Protein AF-A0A1S1QV85-F1 (afdb_monomer_lite)

Structure (mmCIF, N/CA/C/O backbone):
data_AF-A0A1S1QV85-F1
#
_entry.id   AF-A0A1S1QV85-F1
#
loop_
_atom_site.group_PDB
_atom_site.id
_atom_site.type_symbol
_atom_site.label_atom_id
_atom_site.label_alt_i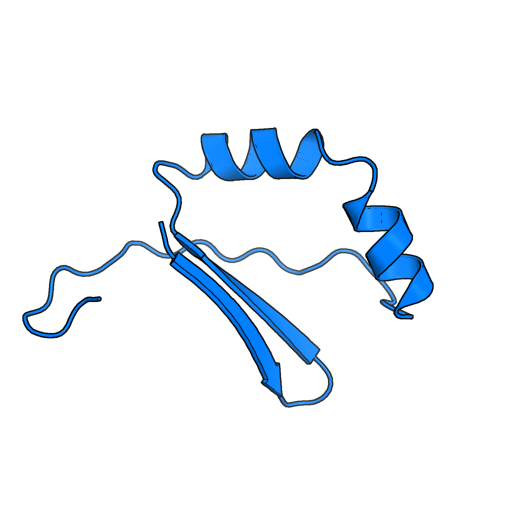d
_atom_site.label_comp_id
_atom_site.label_asym_id
_atom_site.label_entity_id
_atom_site.label_seq_id
_atom_site.pdbx_PDB_ins_code
_atom_site.Cartn_x
_atom_site.Cartn_y
_atom_site.Cartn_z
_atom_site.occupancy
_atom_site.B_iso_or_equiv
_atom_site.auth_seq_id
_atom_site.auth_comp_id
_atom_site.auth_asym_id
_atom_site.auth_atom_id
_atom_site.pdbx_PDB_model_num
ATOM 1 N N . MET A 1 1 ? 4.010 6.697 -11.259 1.00 72.56 1 MET A N 1
ATOM 2 C CA . MET A 1 1 ? 3.069 6.758 -10.117 1.00 72.56 1 MET A CA 1
ATOM 3 C C . MET A 1 1 ? 1.788 6.060 -10.508 1.00 72.56 1 MET A C 1
ATOM 5 O O . MET A 1 1 ? 0.873 6.662 -11.064 1.00 72.56 1 MET A O 1
ATOM 9 N N . HIS A 1 2 ? 1.772 4.764 -10.244 1.00 85.50 2 HIS A N 1
ATOM 10 C CA . HIS A 1 2 ? 0.629 3.894 -10.438 1.00 85.50 2 HIS A CA 1
ATOM 11 C C . HIS A 1 2 ? 0.048 3.527 -9.074 1.00 85.50 2 HIS A C 1
ATOM 13 O O . HIS A 1 2 ? 0.793 3.333 -8.118 1.00 85.50 2 HIS A O 1
ATOM 19 N N . HIS A 1 3 ? -1.277 3.458 -9.000 1.00 92.00 3 HIS A N 1
ATOM 20 C CA . HIS A 1 3 ? -2.020 3.077 -7.804 1.00 92.00 3 HIS A CA 1
ATOM 21 C C . HIS A 1 3 ? -3.121 2.115 -8.231 1.00 92.00 3 HIS A C 1
ATOM 23 O O . HIS A 1 3 ? -3.907 2.426 -9.135 1.00 92.00 3 HIS A O 1
ATOM 29 N N . ARG A 1 4 ? -3.158 0.925 -7.635 1.00 93.44 4 ARG A N 1
ATOM 30 C CA . ARG A 1 4 ? -4.135 -0.106 -7.992 1.00 93.44 4 ARG A CA 1
ATOM 31 C C . ARG A 1 4 ? -4.585 -0.874 -6.764 1.00 93.44 4 ARG A C 1
ATOM 33 O O . ARG A 1 4 ? -3.758 -1.354 -6.003 1.00 93.44 4 ARG A O 1
ATOM 40 N N . PHE A 1 5 ? -5.891 -1.093 -6.658 1.00 92.06 5 PHE A N 1
ATOM 41 C CA . PHE A 1 5 ? -6.455 -2.069 -5.733 1.00 92.06 5 PHE A CA 1
ATOM 42 C C . PHE A 1 5 ? -6.763 -3.373 -6.458 1.00 92.06 5 PHE A C 1
ATOM 44 O O . PHE A 1 5 ? -7.327 -3.370 -7.555 1.00 92.06 5 PHE A O 1
ATOM 51 N N . VAL A 1 6 ? -6.410 -4.483 -5.827 1.00 94.19 6 VAL A N 1
ATOM 52 C CA . VAL A 1 6 ? -6.791 -5.834 -6.235 1.00 94.19 6 VAL A CA 1
ATOM 53 C C . VAL A 1 6 ? -7.408 -6.566 -5.044 1.00 94.19 6 VAL A C 1
ATOM 55 O O . VAL A 1 6 ? -7.181 -6.197 -3.893 1.00 94.19 6 VAL A O 1
ATOM 58 N N . VAL A 1 7 ? -8.220 -7.583 -5.321 1.00 93.19 7 VAL A N 1
ATOM 59 C CA . VAL A 1 7 ? -8.892 -8.401 -4.304 1.00 93.19 7 VAL A CA 1
ATOM 60 C C . VAL A 1 7 ? -8.708 -9.875 -4.642 1.00 93.19 7 VAL A C 1
ATOM 62 O O . VAL A 1 7 ? -8.801 -10.259 -5.809 1.00 93.19 7 VAL A O 1
ATOM 65 N N . GLY A 1 8 ? -8.442 -10.692 -3.631 1.00 93.12 8 GLY A N 1
ATOM 66 C CA . GLY A 1 8 ? -8.216 -12.129 -3.768 1.00 93.12 8 GLY A CA 1
ATOM 67 C C . GLY A 1 8 ? -8.048 -12.769 -2.396 1.00 93.12 8 GLY A C 1
ATOM 68 O O . GLY A 1 8 ? -7.657 -12.089 -1.458 1.00 93.12 8 GLY A O 1
ATOM 69 N N . ASP A 1 9 ? -8.408 -14.045 -2.256 1.00 91.19 9 ASP A N 1
ATOM 70 C CA . ASP A 1 9 ? -8.226 -14.819 -1.014 1.00 91.19 9 ASP A CA 1
ATOM 71 C C . ASP A 1 9 ? -8.819 -14.180 0.261 1.00 91.19 9 ASP A C 1
ATOM 73 O O . ASP A 1 9 ? -8.383 -14.444 1.377 1.00 91.19 9 ASP A O 1
ATOM 77 N N . GLY A 1 10 ? -9.864 -13.359 0.103 1.00 88.44 10 GLY A N 1
ATOM 78 C CA . GLY A 1 10 ? -10.500 -12.638 1.212 1.00 88.44 10 GLY A CA 1
ATOM 79 C C . GLY A 1 10 ? -9.749 -11.382 1.664 1.00 88.44 10 GLY A C 1
ATOM 80 O O . GLY A 1 10 ? -10.146 -10.769 2.652 1.00 88.44 10 GLY A O 1
ATOM 81 N N . GLU A 1 11 ? -8.713 -10.973 0.934 1.00 89.06 11 GLU A N 1
ATOM 82 C CA . GLU A 1 11 ? -7.883 -9.811 1.229 1.00 89.06 11 GLU A CA 1
ATOM 83 C C . GLU A 1 11 ? -7.980 -8.749 0.127 1.00 89.06 11 GLU A C 1
ATOM 85 O O . GLU A 1 11 ? -8.262 -9.031 -1.043 1.00 89.06 11 GLU A O 1
ATOM 90 N N . VAL A 1 12 ? -7.726 -7.499 0.513 1.00 89.81 12 VAL A N 1
ATOM 91 C CA . VAL A 1 12 ? -7.542 -6.373 -0.407 1.00 89.81 12 VAL A CA 1
ATOM 92 C C . VAL A 1 12 ? -6.069 -5.994 -0.396 1.00 89.81 12 VAL A C 1
ATOM 94 O O . VAL A 1 12 ? -5.496 -5.763 0.667 1.00 89.81 12 VAL A O 1
ATOM 97 N N . LEU A 1 13 ? -5.473 -5.882 -1.580 1.00 92.94 13 LEU A N 1
ATOM 98 C CA . LEU A 1 13 ? -4.091 -5.452 -1.760 1.00 92.94 13 LEU A CA 1
ATOM 99 C C . LEU A 1 13 ? -4.059 -4.142 -2.552 1.00 92.94 13 LEU A C 1
ATOM 101 O O . LEU A 1 13 ? -4.630 -4.046 -3.639 1.00 92.94 13 LEU A O 1
ATOM 105 N N . ALA A 1 14 ? -3.365 -3.146 -2.007 1.00 92.50 14 ALA A N 1
ATOM 106 C CA . ALA A 1 14 ? -2.987 -1.932 -2.721 1.00 92.50 14 ALA A CA 1
ATOM 107 C C . ALA A 1 14 ? -1.568 -2.097 -3.282 1.00 92.50 14 ALA A C 1
ATOM 109 O O . ALA A 1 14 ? -0.656 -2.496 -2.559 1.00 92.50 14 ALA A O 1
ATOM 110 N N . ILE A 1 15 ? -1.395 -1.816 -4.571 1.00 94.56 15 ILE A N 1
ATOM 111 C CA . ILE A 1 15 ? -0.114 -1.869 -5.276 1.00 94.56 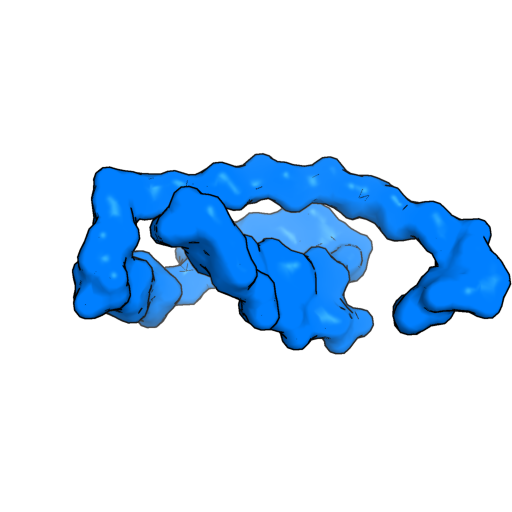15 ILE A CA 1
ATOM 112 C C . ILE A 1 15 ? 0.198 -0.464 -5.767 1.00 94.56 15 ILE A C 1
ATOM 114 O O . ILE A 1 15 ? -0.458 0.036 -6.689 1.00 94.56 15 ILE A O 1
ATOM 118 N N . ASP A 1 16 ? 1.223 0.127 -5.158 1.00 93.75 16 ASP A N 1
ATOM 119 C CA . ASP A 1 16 ? 1.554 1.533 -5.335 1.00 93.75 16 ASP A CA 1
ATOM 120 C C . ASP A 1 16 ? 3.012 1.714 -5.726 1.00 93.75 16 ASP A C 1
ATOM 122 O O . ASP A 1 16 ? 3.913 1.076 -5.179 1.00 93.75 16 ASP A O 1
ATOM 126 N N . GLU A 1 17 ? 3.241 2.638 -6.649 1.00 93.81 17 GLU A N 1
ATOM 127 C CA . GLU A 1 17 ? 4.574 3.055 -7.049 1.00 93.81 17 GLU A CA 1
ATOM 128 C C . GLU A 1 17 ? 4.918 4.401 -6.414 1.00 93.81 17 GLU A C 1
ATOM 130 O O . GLU A 1 17 ? 4.212 5.397 -6.607 1.00 93.81 17 GLU A O 1
ATOM 135 N N . TRP A 1 18 ? 6.045 4.432 -5.712 1.00 94.69 18 TRP A N 1
ATOM 136 C CA . TRP A 1 18 ? 6.542 5.600 -4.999 1.00 94.69 18 TRP A CA 1
ATOM 137 C C . TRP A 1 18 ? 7.972 5.922 -5.418 1.00 94.69 18 TRP A C 1
ATOM 139 O O . TRP A 1 18 ? 8.738 5.031 -5.776 1.00 94.69 18 TRP A O 1
ATOM 149 N N . GLU A 1 19 ? 8.340 7.201 -5.329 1.00 93.25 19 GLU A N 1
ATOM 150 C CA . GLU A 1 19 ? 9.718 7.647 -5.569 1.00 93.25 19 GLU A CA 1
ATOM 151 C C . GLU A 1 19 ? 10.706 7.075 -4.540 1.00 93.25 19 GLU A C 1
ATOM 153 O O . GLU A 1 19 ? 11.872 6.844 -4.856 1.00 93.25 19 GLU A O 1
ATOM 158 N N . SER A 1 20 ? 10.237 6.829 -3.31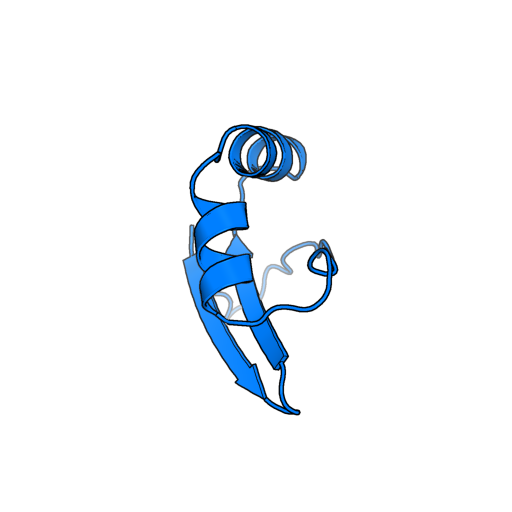2 1.00 93.75 20 SER A N 1
ATOM 159 C CA . SER A 1 20 ? 11.007 6.213 -2.237 1.00 93.75 20 SER A CA 1
ATOM 160 C C . SER A 1 20 ? 10.089 5.603 -1.171 1.00 93.75 20 SER A C 1
ATOM 162 O O . SER A 1 20 ? 8.894 5.905 -1.093 1.00 93.75 20 SER A O 1
ATOM 164 N N . VAL A 1 21 ? 10.660 4.748 -0.320 1.00 94.12 21 VAL A N 1
ATOM 165 C CA . VAL A 1 21 ? 9.944 4.138 0.813 1.00 94.12 21 VAL A CA 1
ATOM 166 C C . VAL A 1 21 ? 9.554 5.193 1.846 1.00 94.12 21 VAL A C 1
ATOM 168 O O . VAL A 1 21 ? 8.464 5.143 2.412 1.00 94.12 21 VAL A O 1
ATOM 171 N N . GLU A 1 22 ? 10.424 6.172 2.074 1.00 95.75 22 GLU A N 1
ATOM 172 C CA . GLU A 1 22 ? 10.226 7.263 3.027 1.00 95.75 22 GLU A CA 1
ATOM 173 C C . GLU A 1 22 ? 9.062 8.163 2.606 1.00 95.75 22 GLU A C 1
ATOM 175 O O . GLU A 1 22 ? 8.269 8.572 3.454 1.00 95.75 22 GLU A O 1
ATOM 180 N N . ALA A 1 23 ? 8.920 8.426 1.301 1.00 95.31 23 ALA A N 1
ATOM 181 C CA . ALA A 1 23 ? 7.791 9.179 0.763 1.00 95.31 23 ALA A CA 1
ATOM 182 C C . ALA A 1 23 ? 6.458 8.470 1.061 1.00 95.31 23 ALA A C 1
ATOM 184 O O . ALA A 1 23 ? 5.524 9.096 1.571 1.00 95.31 23 ALA A O 1
ATOM 185 N N . PHE A 1 24 ? 6.395 7.151 0.834 1.00 94.31 24 PHE A N 1
ATOM 186 C CA . PHE A 1 24 ? 5.229 6.338 1.189 1.00 94.31 24 PHE A CA 1
ATOM 187 C C . PHE A 1 24 ? 4.946 6.365 2.695 1.00 94.31 24 PHE A C 1
ATOM 189 O O . PHE A 1 24 ? 3.815 6.614 3.107 1.00 94.31 24 PHE A O 1
ATOM 196 N N . GLN A 1 25 ? 5.961 6.134 3.530 1.00 93.81 25 GLN A N 1
ATOM 197 C CA . GLN A 1 25 ? 5.795 6.090 4.985 1.00 93.81 25 GLN A CA 1
ATOM 198 C C . GLN A 1 25 ? 5.318 7.433 5.545 1.00 93.81 25 GLN A C 1
ATOM 200 O O . GLN A 1 25 ? 4.406 7.461 6.372 1.00 93.81 25 GLN A O 1
ATOM 205 N N . GLY A 1 26 ? 5.894 8.542 5.072 1.00 95.19 26 GLY A N 1
ATOM 206 C CA . GLY A 1 26 ? 5.482 9.889 5.460 1.00 95.19 26 GLY A CA 1
ATOM 207 C C . GLY A 1 26 ? 4.041 10.188 5.052 1.00 95.19 26 GLY A C 1
ATOM 208 O O . GLY A 1 26 ? 3.260 10.678 5.869 1.00 95.19 26 GLY A O 1
ATOM 209 N N . PHE A 1 27 ? 3.660 9.825 3.823 1.00 93.25 27 PHE A N 1
ATOM 210 C CA . PHE A 1 27 ? 2.275 9.915 3.374 1.00 93.25 27 PHE A CA 1
ATOM 211 C C . PHE A 1 27 ? 1.356 9.085 4.274 1.00 93.25 27 PHE A C 1
ATOM 213 O O . PHE A 1 27 ? 0.460 9.651 4.897 1.00 93.25 27 PHE A O 1
ATOM 220 N N . PHE A 1 28 ? 1.601 7.781 4.405 1.00 91.94 28 PHE A N 1
ATOM 221 C CA . PHE A 1 28 ? 0.727 6.855 5.124 1.00 91.94 28 PHE A CA 1
ATOM 222 C C . PHE A 1 28 ? 0.541 7.252 6.596 1.00 91.94 28 PHE A C 1
ATOM 224 O O . PHE A 1 28 ? -0.582 7.253 7.094 1.00 91.94 28 PHE A O 1
ATOM 231 N N . ALA A 1 29 ? 1.612 7.684 7.269 1.00 91.50 29 ALA A N 1
ATOM 232 C CA . ALA A 1 29 ? 1.556 8.153 8.654 1.00 91.50 29 ALA A CA 1
ATOM 233 C C . ALA A 1 29 ? 0.776 9.470 8.827 1.00 91.50 29 ALA A C 1
ATOM 235 O O . ALA A 1 29 ? 0.233 9.725 9.901 1.00 91.50 29 ALA A O 1
ATOM 236 N N . SER A 1 30 ? 0.710 10.310 7.790 1.00 93.94 30 SER A N 1
ATOM 237 C CA . SER A 1 30 ? -0.029 11.581 7.826 1.00 93.94 30 SER A CA 1
ATOM 238 C C . SER A 1 30 ? -1.537 11.434 7.572 1.00 93.94 30 SER A C 1
ATOM 240 O O . SER A 1 30 ? -2.300 12.364 7.840 1.00 93.94 30 SER A O 1
ATOM 242 N N . GLN A 1 31 ? -1.992 10.282 7.064 1.00 90.94 31 GLN A N 1
ATOM 243 C CA . GLN A 1 31 ? -3.383 10.085 6.660 1.00 90.94 31 GLN A CA 1
ATOM 244 C C . GLN A 1 31 ? -4.271 9.621 7.819 1.00 90.94 31 GLN A C 1
ATOM 246 O O . GLN A 1 31 ? -4.411 8.430 8.086 1.00 90.94 31 GLN A O 1
ATOM 251 N N . ALA A 1 32 ? -4.972 10.564 8.450 1.00 87.56 32 ALA A N 1
ATOM 252 C CA . ALA A 1 32 ? -5.949 10.260 9.501 1.00 87.56 32 ALA A CA 1
ATOM 253 C C . ALA A 1 32 ? -7.206 9.524 8.987 1.00 87.56 32 ALA A C 1
ATOM 255 O O . ALA A 1 32 ? -7.875 8.828 9.748 1.00 87.56 32 ALA A O 1
ATOM 256 N N . THR A 1 33 ? -7.534 9.663 7.700 1.00 90.38 33 THR A N 1
ATOM 257 C CA . THR A 1 33 ? -8.760 9.096 7.113 1.00 90.38 33 THR A CA 1
ATOM 258 C C . THR A 1 33 ? -8.630 7.609 6.783 1.00 90.38 33 THR A C 1
ATOM 260 O O . THR A 1 33 ? -9.623 6.886 6.826 1.00 90.38 33 THR A O 1
ATOM 263 N N . ILE A 1 34 ? -7.419 7.136 6.466 1.00 87.75 34 ILE A N 1
ATOM 264 C CA . ILE A 1 34 ? -7.193 5.740 6.063 1.00 87.75 34 ILE A CA 1
ATOM 265 C C . ILE A 1 34 ? -7.597 4.762 7.182 1.00 87.75 34 ILE A C 1
ATOM 267 O O . ILE A 1 34 ? -8.391 3.868 6.893 1.00 87.75 34 ILE A O 1
ATOM 271 N N . PRO A 1 35 ? -7.159 4.927 8.449 1.00 86.38 35 PRO A N 1
ATOM 272 C CA . PRO A 1 35 ? -7.567 4.033 9.534 1.00 86.38 35 PRO A CA 1
ATOM 273 C C . PRO A 1 35 ? -9.087 3.948 9.719 1.00 86.38 35 PRO A C 1
ATOM 275 O O . PRO A 1 35 ? -9.623 2.850 9.830 1.00 86.38 35 PRO A O 1
ATOM 278 N N . ALA A 1 36 ? -9.788 5.087 9.676 1.00 88.75 36 ALA A N 1
ATOM 279 C CA . ALA A 1 36 ? -11.241 5.137 9.844 1.00 88.75 36 ALA A CA 1
ATOM 280 C C . ALA A 1 36 ? -11.987 4.405 8.714 1.00 88.75 36 ALA A C 1
ATOM 282 O O . ALA A 1 36 ? -12.976 3.714 8.955 1.00 88.75 36 ALA A O 1
ATOM 283 N N . LEU A 1 37 ? -11.498 4.528 7.476 1.00 88.88 37 LEU A N 1
ATOM 284 C CA . LEU A 1 37 ? -12.053 3.801 6.336 1.00 88.88 37 LEU A CA 1
ATOM 285 C C . LEU A 1 37 ? -11.825 2.289 6.464 1.00 88.88 37 LEU A C 1
ATOM 287 O O . LEU A 1 37 ? -12.738 1.514 6.190 1.00 88.88 37 LEU A O 1
ATOM 291 N N . MET A 1 38 ? -10.625 1.870 6.878 1.00 88.75 38 MET A N 1
ATOM 292 C CA . MET A 1 38 ? -10.296 0.452 7.064 1.00 88.75 38 MET A CA 1
ATOM 293 C C . MET A 1 38 ? -11.145 -0.182 8.173 1.00 88.75 38 MET A C 1
ATOM 295 O O . MET A 1 38 ? -11.662 -1.284 7.996 1.00 88.75 38 MET A O 1
ATOM 299 N N . GLU A 1 39 ? -11.356 0.532 9.281 1.00 89.06 39 GLU A N 1
ATOM 300 C CA . GLU A 1 39 ? -12.241 0.093 10.364 1.00 89.06 39 GLU A CA 1
ATOM 301 C C . GLU A 1 39 ? -13.686 -0.076 9.872 1.00 89.06 39 GLU A C 1
ATOM 303 O O . GLU A 1 39 ? -14.289 -1.131 10.067 1.00 89.06 39 GLU A O 1
ATOM 308 N N . ALA A 1 40 ? -14.224 0.916 9.153 1.00 89.94 40 ALA A N 1
ATOM 309 C CA . ALA A 1 40 ? -15.563 0.838 8.565 1.00 89.94 40 ALA A CA 1
ATOM 310 C C . ALA A 1 40 ? -15.711 -0.297 7.533 1.00 89.94 40 ALA A C 1
ATOM 312 O O . ALA A 1 40 ? -16.808 -0.827 7.354 1.00 89.94 40 ALA A O 1
ATOM 313 N N . ALA A 1 41 ? -14.618 -0.688 6.874 1.00 86.38 41 ALA A N 1
ATOM 314 C CA . ALA A 1 41 ? -14.568 -1.821 5.952 1.00 86.38 41 ALA A CA 1
ATOM 315 C C . ALA A 1 41 ? -14.437 -3.188 6.657 1.00 86.38 41 ALA A C 1
ATOM 317 O O . ALA A 1 41 ? -14.466 -4.220 5.988 1.00 86.38 41 ALA A O 1
ATOM 318 N N . GLY A 1 42 ? -14.314 -3.220 7.990 1.00 89.75 42 GLY A N 1
ATOM 319 C CA . GLY A 1 42 ? -14.216 -4.453 8.775 1.00 89.75 42 GLY A CA 1
ATOM 320 C C . GLY A 1 42 ? -12.816 -5.073 8.811 1.00 89.75 42 GLY A C 1
ATOM 321 O O . GLY A 1 42 ? -12.681 -6.260 9.115 1.00 89.75 42 GLY A O 1
ATOM 322 N N . VAL A 1 43 ? -11.774 -4.296 8.500 1.00 89.75 43 VAL A N 1
ATOM 323 C CA . VAL A 1 43 ? -10.382 -4.751 8.583 1.00 89.75 43 VAL A CA 1
ATOM 324 C C . VAL A 1 43 ? -10.023 -5.035 10.045 1.00 89.75 43 VAL A C 1
ATOM 326 O O . VAL A 1 43 ? -10.260 -4.215 10.928 1.00 89.75 43 VAL A O 1
ATOM 329 N N . GLN A 1 44 ? -9.437 -6.203 10.311 1.00 86.50 44 GLN A N 1
ATOM 330 C CA . GLN A 1 44 ? -9.216 -6.698 11.679 1.00 86.50 44 GLN A CA 1
ATOM 331 C C . GLN A 1 44 ? -7.827 -6.380 12.258 1.00 86.50 44 GLN A C 1
ATOM 333 O O . GLN A 1 44 ? -7.496 -6.822 13.357 1.00 86.50 44 GLN A O 1
ATOM 338 N N . GLY A 1 45 ? -6.995 -5.626 11.539 1.00 86.50 45 GLY A N 1
ATOM 339 C CA . GLY A 1 45 ? -5.638 -5.304 11.970 1.00 86.50 45 GLY A CA 1
ATOM 340 C C . GLY A 1 45 ? -4.911 -4.362 11.011 1.00 86.50 45 GLY A C 1
ATOM 341 O O . GLY A 1 45 ? -5.463 -3.978 9.981 1.00 86.50 45 GLY A O 1
ATOM 342 N N . PRO A 1 46 ? -3.672 -3.961 11.335 1.00 87.00 46 PRO A N 1
ATOM 343 C CA . PRO A 1 46 ? -2.872 -3.161 10.418 1.00 87.00 46 PRO A CA 1
ATOM 344 C C . PRO A 1 46 ? -2.591 -3.943 9.123 1.00 87.00 46 PRO A C 1
ATOM 346 O O . PRO A 1 46 ? -2.413 -5.165 9.177 1.00 87.00 46 PRO A O 1
ATOM 349 N N . PRO A 1 47 ? -2.512 -3.265 7.965 1.00 89.69 47 PRO A N 1
ATOM 350 C CA 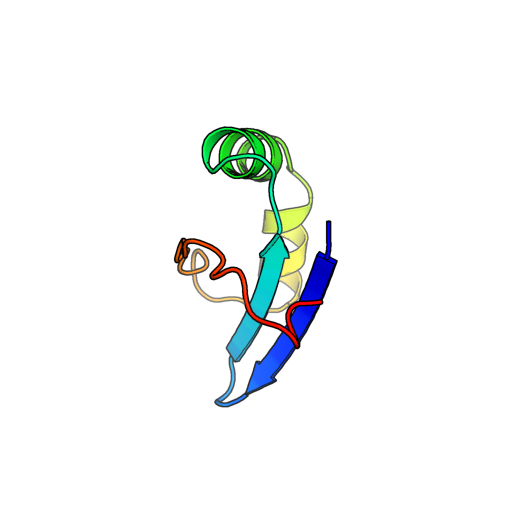. PRO A 1 47 ? -2.121 -3.921 6.728 1.00 89.69 47 PRO A CA 1
ATOM 351 C C . PRO A 1 47 ? -0.668 -4.396 6.814 1.00 89.69 47 PRO A C 1
ATOM 353 O O . PRO A 1 47 ? 0.178 -3.769 7.457 1.00 89.69 47 PRO A O 1
ATOM 356 N N . GLN A 1 48 ? -0.361 -5.485 6.117 1.00 92.19 48 GLN A N 1
ATOM 357 C CA . GLN A 1 48 ? 1.022 -5.879 5.879 1.00 92.19 48 GLN A CA 1
ATOM 358 C C . GLN A 1 48 ? 1.614 -4.985 4.785 1.00 92.19 48 GLN A C 1
ATOM 360 O O . GLN A 1 48 ? 0.998 -4.785 3.740 1.00 92.19 48 GLN A O 1
ATOM 365 N N . VAL A 1 49 ? 2.816 -4.458 5.015 1.00 92.94 49 VAL A N 1
ATOM 366 C CA . VAL A 1 49 ? 3.529 -3.620 4.042 1.00 92.94 49 VAL A CA 1
ATOM 367 C C . VAL A 1 49 ? 4.718 -4.400 3.502 1.00 92.94 49 VAL A C 1
ATOM 369 O O . VAL A 1 49 ? 5.596 -4.801 4.263 1.00 92.94 49 VAL A O 1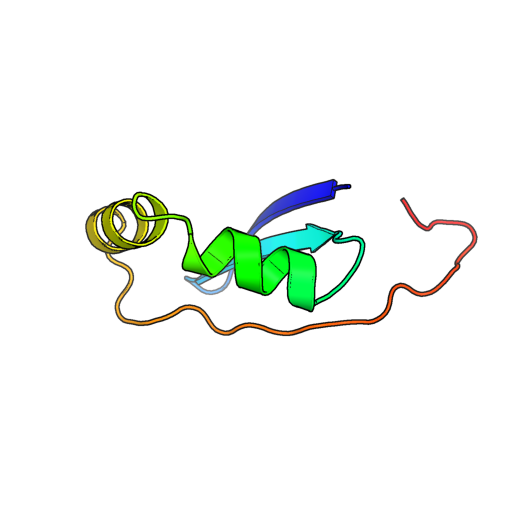
ATOM 372 N N . SER A 1 50 ? 4.758 -4.578 2.183 1.00 95.06 50 SER A N 1
ATOM 373 C CA . SER A 1 50 ? 5.904 -5.141 1.466 1.00 95.06 50 SER A CA 1
ATOM 374 C C . SER A 1 50 ? 6.432 -4.123 0.462 1.00 95.06 50 SER A C 1
ATOM 376 O O . SER A 1 50 ? 5.654 -3.462 -0.220 1.00 95.06 50 SER A O 1
ATOM 378 N N . VAL A 1 51 ? 7.756 -3.999 0.376 1.00 95.00 51 VAL A N 1
ATOM 379 C CA . VAL A 1 51 ? 8.436 -3.078 -0.541 1.00 95.00 51 VAL A CA 1
ATOM 380 C C . VAL A 1 51 ? 9.251 -3.891 -1.533 1.00 95.00 51 VAL A C 1
ATOM 382 O O . VAL A 1 51 ? 10.039 -4.751 -1.141 1.00 95.00 51 VAL A O 1
ATOM 385 N N . TYR A 1 52 ? 9.094 -3.574 -2.813 1.00 93.81 52 TYR A N 1
ATOM 386 C CA . TYR A 1 52 ? 9.807 -4.219 -3.907 1.00 93.81 52 TYR A CA 1
ATOM 387 C C . TYR A 1 52 ? 10.563 -3.177 -4.722 1.00 93.81 52 TYR A C 1
ATOM 389 O O . TYR A 1 52 ? 10.118 -2.038 -4.856 1.00 93.81 52 TYR A O 1
ATOM 397 N N . GLN A 1 53 ? 11.704 -3.574 -5.283 1.00 91.06 53 GLN A N 1
ATOM 398 C CA . GLN A 1 53 ? 12.367 -2.767 -6.299 1.00 91.06 53 GLN A CA 1
ATOM 399 C C . GLN A 1 53 ? 11.774 -3.074 -7.665 1.00 91.06 53 GLN A C 1
ATOM 401 O O . GLN A 1 53 ? 11.624 -4.239 -8.038 1.00 91.06 53 GLN A O 1
ATOM 406 N N . SER A 1 54 ? 11.461 -2.015 -8.408 1.00 87.69 54 SER A N 1
ATOM 407 C CA . SER A 1 54 ? 10.991 -2.155 -9.777 1.00 87.69 54 SER A CA 1
ATOM 408 C C . SER A 1 54 ? 12.126 -2.662 -10.662 1.00 87.69 54 SER A C 1
ATOM 410 O O . SER A 1 54 ? 13.259 -2.180 -10.580 1.00 87.69 54 SER A O 1
ATOM 412 N N . LEU A 1 55 ? 11.823 -3.646 -11.503 1.00 89.94 55 LEU A N 1
ATOM 413 C CA . LEU A 1 55 ? 12.767 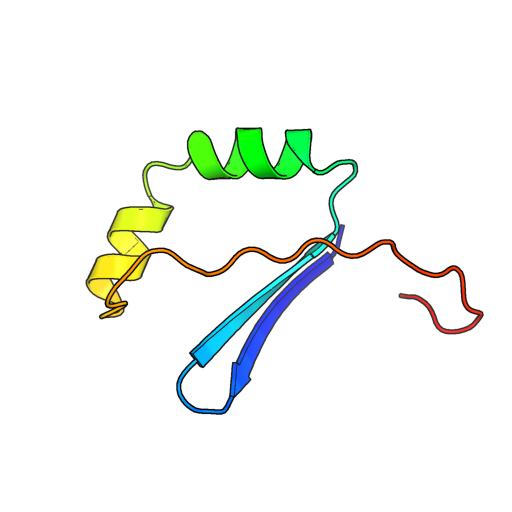-4.181 -12.472 1.00 89.94 55 LEU A CA 1
ATOM 414 C C . LEU A 1 55 ? 12.511 -3.502 -13.818 1.00 89.94 55 LEU A C 1
ATOM 416 O O . LEU A 1 55 ? 11.390 -3.520 -14.317 1.00 89.94 55 LEU A O 1
ATOM 420 N N . ALA A 1 56 ? 13.548 -2.918 -14.416 1.00 89.06 56 ALA A N 1
ATOM 421 C CA . ALA A 1 56 ? 13.435 -2.337 -15.748 1.00 89.06 56 ALA A CA 1
ATOM 422 C C . ALA A 1 56 ? 13.330 -3.460 -16.792 1.00 89.06 56 ALA A C 1
ATOM 424 O O . ALA A 1 56 ? 14.325 -4.108 -17.124 1.00 89.06 56 ALA A O 1
ATOM 425 N N . THR A 1 57 ? 12.121 -3.693 -17.297 1.00 91.88 57 THR A N 1
ATOM 426 C CA . THR A 1 57 ? 11.833 -4.660 -18.362 1.00 91.88 57 THR A CA 1
ATOM 427 C C . THR A 1 57 ? 11.200 -3.962 -19.563 1.00 91.88 57 THR A C 1
ATOM 429 O O . THR A 1 57 ? 10.748 -2.822 -19.477 1.00 91.88 57 THR A O 1
ATOM 432 N N . VAL A 1 58 ? 11.192 -4.633 -20.717 1.00 93.00 58 VAL A N 1
ATOM 433 C CA . VAL A 1 58 ? 10.639 -4.077 -21.970 1.00 93.00 58 VAL A CA 1
ATOM 434 C C . VAL A 1 58 ? 9.118 -3.890 -21.937 1.00 93.00 58 VAL A C 1
ATOM 436 O O . VAL A 1 58 ? 8.566 -3.207 -22.792 1.00 93.00 58 VAL A O 1
ATOM 439 N N . ASP A 1 59 ? 8.457 -4.517 -20.972 1.00 88.94 59 ASP A N 1
ATOM 440 C CA . ASP A 1 59 ? 7.016 -4.530 -20.739 1.00 88.94 59 ASP A CA 1
ATOM 441 C C . ASP A 1 59 ? 6.626 -3.886 -19.397 1.00 88.94 59 ASP A C 1
ATOM 443 O O . ASP A 1 59 ? 5.474 -3.997 -18.978 1.00 88.94 59 ASP A O 1
ATOM 447 N N . ALA A 1 60 ? 7.569 -3.219 -18.721 1.00 83.19 60 ALA A N 1
ATOM 448 C CA . ALA A 1 60 ? 7.273 -2.444 -17.523 1.00 83.19 60 ALA A CA 1
ATOM 449 C C . ALA A 1 60 ? 6.298 -1.297 -17.859 1.00 83.19 60 ALA A C 1
ATOM 451 O O . ALA A 1 60 ? 6.443 -0.638 -18.893 1.00 83.19 60 ALA A O 1
ATOM 452 N N . PHE A 1 61 ? 5.298 -1.100 -16.994 1.00 69.75 61 PHE A N 1
ATOM 453 C CA . PHE A 1 61 ? 4.285 -0.043 -17.112 1.00 69.75 61 PHE A CA 1
ATOM 454 C C . PHE A 1 61 ? 4.843 1.344 -16.788 1.00 69.75 61 PHE A C 1
ATOM 456 O O . PHE A 1 61 ? 5.678 1.441 -15.860 1.00 69.75 61 PHE A O 1
#

pLDDT: mean 90.5, std 4.59, range [69.75, 95.75]

Foldseek 3Di:
DDWDWDDDPNDIDIDDDDPDPVVVVVVVVPDPVVVVVCVVVVPPDDDDDDDDDDDDDPPDD

Secondary structure (DSSP, 8-state):
--EEEEEETTEEEEEE--S-HHHHHHHHHH-SHHHHHHHHTT--SPPP----PPP--TT--

Radius of gyration: 13.49 Å; chains: 1; bounding box: 29×26×34 Å

Sequence (61 aa):
MHHRFVVGDGEVLAIDEWESVEAFQGFFASQATIPALMEAAGVQGPPQVSVYQSLATVDAF